Protein AF-X1SYH3-F1 (afdb_monomer_lite)

pLDDT: mean 90.86, std 9.85, range [36.12, 97.12]

Radius of gyration: 21.63 Å; chains: 1; bounding box: 60×25×63 Å

Structure (mmCIF, N/CA/C/O backbone):
data_AF-X1SYH3-F1
#
_entry.id   AF-X1SYH3-F1
#
loop_
_atom_site.group_PDB
_atom_site.id
_atom_site.type_symbol
_atom_site.label_atom_id
_atom_site.label_alt_id
_atom_site.label_comp_id
_atom_site.label_asym_id
_atom_site.label_entity_id
_atom_site.label_seq_id
_atom_site.pdbx_PDB_ins_code
_atom_site.Cartn_x
_atom_site.Cartn_y
_atom_site.Cartn_z
_atom_site.occupancy
_atom_site.B_iso_or_equiv
_atom_site.auth_seq_id
_atom_site.auth_comp_id
_atom_site.auth_asym_id
_atom_site.auth_atom_id
_atom_site.pdbx_PDB_model_num
ATOM 1 N N . GLY A 1 1 ? 12.481 -11.172 -4.504 1.00 58.38 1 GLY A N 1
ATOM 2 C CA . GLY A 1 1 ? 13.157 -11.410 -5.799 1.00 58.38 1 GLY A CA 1
ATOM 3 C C . GLY A 1 1 ? 12.180 -11.169 -6.933 1.00 58.38 1 GLY A C 1
ATOM 4 O O . GLY A 1 1 ? 10.990 -11.105 -6.654 1.00 58.38 1 GLY A O 1
ATOM 5 N N . LEU A 1 2 ? 12.651 -11.028 -8.179 1.00 67.88 2 LEU A N 1
ATOM 6 C CA . LEU A 1 2 ? 11.786 -10.706 -9.332 1.00 67.88 2 LEU A CA 1
ATOM 7 C C . LEU A 1 2 ? 10.584 -11.654 -9.495 1.00 67.88 2 LEU A C 1
ATOM 9 O O . LEU A 1 2 ? 9.520 -11.214 -9.910 1.00 67.88 2 LEU A O 1
ATOM 13 N N . ASN A 1 3 ? 10.708 -12.908 -9.056 1.00 75.50 3 ASN A N 1
ATOM 14 C CA . ASN A 1 3 ? 9.641 -13.916 -9.082 1.00 75.50 3 ASN A CA 1
ATOM 15 C C . ASN A 1 3 ? 8.591 -13.739 -7.966 1.00 75.50 3 ASN A C 1
ATOM 17 O O . ASN A 1 3 ? 8.055 -14.717 -7.451 1.00 75.50 3 ASN A O 1
ATOM 21 N N . SER A 1 4 ? 8.322 -12.505 -7.537 1.00 86.06 4 SER A N 1
ATOM 22 C CA . SER A 1 4 ? 7.254 -12.238 -6.572 1.00 86.06 4 SER A CA 1
ATOM 23 C C . SER A 1 4 ? 5.904 -12.614 -7.198 1.00 86.06 4 SER A C 1
ATOM 25 O O . SER A 1 4 ? 5.572 -12.056 -8.249 1.00 86.06 4 SER A O 1
ATOM 27 N N . PRO A 1 5 ? 5.093 -13.489 -6.569 1.00 87.69 5 PRO A N 1
ATOM 28 C CA . PRO A 1 5 ? 3.793 -13.887 -7.114 1.00 87.69 5 PRO A CA 1
ATOM 29 C C . PRO A 1 5 ? 2.885 -12.692 -7.421 1.00 87.69 5 PRO A C 1
ATOM 31 O O . PRO A 1 5 ? 2.216 -12.669 -8.448 1.00 87.69 5 PRO A O 1
ATOM 34 N N . PHE A 1 6 ? 2.923 -11.655 -6.579 1.00 87.94 6 PHE A N 1
ATOM 35 C CA . PHE A 1 6 ? 2.139 -10.434 -6.775 1.00 87.94 6 PHE A CA 1
ATOM 36 C C . PHE A 1 6 ? 2.619 -9.602 -7.967 1.00 87.94 6 PHE A C 1
ATOM 38 O O . PHE A 1 6 ? 1.800 -9.053 -8.694 1.00 87.94 6 PHE A O 1
ATOM 45 N N . ALA A 1 7 ? 3.933 -9.538 -8.205 1.00 90.12 7 ALA A N 1
ATOM 46 C CA . ALA A 1 7 ? 4.467 -8.841 -9.373 1.00 90.12 7 ALA A CA 1
ATOM 47 C C . ALA A 1 7 ? 4.044 -9.554 -10.664 1.00 90.12 7 ALA A C 1
ATOM 49 O O . ALA A 1 7 ? 3.535 -8.917 -11.586 1.00 90.12 7 ALA A O 1
ATOM 50 N N . LEU A 1 8 ? 4.179 -10.884 -10.696 1.00 92.69 8 LEU A N 1
ATOM 51 C CA . LEU A 1 8 ? 3.767 -11.703 -11.836 1.00 92.69 8 LEU A CA 1
ATOM 52 C C . LEU A 1 8 ? 2.258 -11.629 -12.080 1.00 92.69 8 LEU A C 1
ATOM 54 O O . LEU A 1 8 ? 1.830 -11.529 -13.229 1.00 92.69 8 LEU A O 1
ATOM 58 N N . MET A 1 9 ? 1.447 -11.641 -11.021 1.00 92.69 9 MET A N 1
ATOM 59 C CA . MET A 1 9 ? 0.001 -11.451 -11.124 1.00 92.69 9 MET A CA 1
ATOM 60 C C . MET A 1 9 ? -0.326 -10.111 -11.790 1.00 92.69 9 MET A C 1
ATOM 62 O O . MET A 1 9 ? -1.047 -10.089 -12.787 1.00 92.69 9 MET A O 1
ATOM 66 N N . SER A 1 10 ? 0.247 -9.007 -11.307 1.00 92.12 10 SER A N 1
ATOM 67 C CA . SER A 1 10 ? 0.006 -7.684 -11.889 1.00 92.12 10 SER A CA 1
ATOM 68 C C . SER A 1 10 ? 0.473 -7.579 -13.334 1.00 92.12 10 SER A C 1
ATOM 70 O O . SER A 1 10 ? -0.253 -7.046 -14.170 1.00 92.12 10 SER A O 1
ATOM 72 N N . TYR A 1 11 ? 1.632 -8.147 -13.666 1.00 93.06 11 TYR A N 1
ATOM 73 C CA . TYR A 1 11 ? 2.096 -8.206 -15.049 1.00 93.06 11 TYR A CA 1
ATOM 74 C C . TYR A 1 11 ? 1.091 -8.937 -15.954 1.00 93.06 11 TYR A C 1
ATOM 76 O O . TYR A 1 11 ? 0.696 -8.404 -16.988 1.00 93.06 11 TYR A O 1
ATOM 84 N N . ASN A 1 12 ? 0.607 -10.115 -15.545 1.00 94.12 12 ASN A N 1
ATOM 85 C CA . ASN A 1 12 ? -0.366 -10.891 -16.324 1.00 94.12 12 ASN A CA 1
ATOM 86 C C . ASN A 1 12 ? -1.730 -10.197 -16.463 1.00 94.12 12 ASN A C 1
ATOM 88 O O . ASN A 1 12 ? -2.437 -10.415 -17.447 1.00 94.12 12 ASN A O 1
ATOM 92 N N . ILE A 1 13 ? -2.122 -9.368 -15.495 1.00 94.88 13 ILE A N 1
ATOM 93 C CA . ILE A 1 13 ? -3.379 -8.614 -15.558 1.00 94.88 13 ILE A CA 1
ATOM 94 C C . ILE A 1 13 ? -3.247 -7.415 -16.500 1.00 94.88 13 ILE A C 1
ATOM 96 O O . ILE A 1 13 ? -4.091 -7.248 -17.381 1.00 94.88 13 ILE A O 1
ATOM 100 N N . PHE A 1 14 ? -2.199 -6.605 -16.325 1.00 94.31 14 PHE A N 1
ATOM 101 C CA . PHE A 1 14 ? -2.070 -5.280 -16.941 1.00 94.31 14 PHE A CA 1
ATOM 102 C C . PHE A 1 14 ? -1.218 -5.247 -18.218 1.00 94.31 14 PHE A C 1
ATOM 104 O O . PHE A 1 14 ? -1.079 -4.189 -18.828 1.00 94.31 14 PHE A O 1
ATOM 111 N N . THR A 1 15 ? -0.617 -6.361 -18.639 1.00 93.62 15 THR A N 1
ATOM 112 C CA . THR A 1 15 ? 0.103 -6.412 -19.922 1.00 93.62 15 THR A CA 1
ATOM 113 C C . THR A 1 15 ? -0.854 -6.246 -21.114 1.00 93.62 15 THR A C 1
ATOM 115 O O . THR A 1 15 ? -2.067 -6.451 -20.998 1.00 93.62 15 THR A O 1
ATOM 118 N N . SER A 1 16 ? -0.329 -5.886 -22.289 1.00 89.12 16 SER A N 1
ATOM 119 C CA . SER A 1 16 ? -1.118 -5.685 -23.518 1.00 89.12 16 SER A CA 1
ATOM 120 C C . SER A 1 16 ? -1.933 -6.928 -23.902 1.00 89.12 16 SER A C 1
ATOM 122 O O . SER A 1 16 ? -3.081 -6.818 -24.318 1.00 89.12 16 SER A O 1
ATOM 124 N N . HIS A 1 17 ? -1.385 -8.123 -23.674 1.00 90.25 17 HIS A N 1
ATOM 125 C CA . HIS A 1 17 ? -2.068 -9.408 -23.888 1.00 90.25 17 HIS A CA 1
ATOM 126 C C . HIS A 1 17 ? -2.681 -9.999 -22.605 1.00 90.25 17 HIS A C 1
ATOM 128 O O . HIS A 1 17 ? -3.016 -11.190 -22.556 1.00 90.25 17 HIS A O 1
ATOM 134 N N . GLY A 1 18 ? -2.792 -9.180 -21.560 1.00 92.88 18 GLY A N 1
ATOM 135 C CA . GLY A 1 18 ? -3.211 -9.577 -20.225 1.00 92.88 18 GLY A CA 1
ATOM 136 C C . GLY A 1 18 ? -4.714 -9.774 -20.084 1.00 92.88 18 GLY A C 1
ATOM 137 O O . GLY A 1 18 ? -5.498 -9.481 -20.992 1.00 92.88 18 GLY A O 1
ATOM 138 N N . PHE A 1 19 ? -5.120 -10.270 -18.916 1.00 94.19 19 PHE A N 1
ATOM 139 C CA . PHE A 1 19 ? -6.525 -10.556 -18.620 1.00 94.19 19 PHE A CA 1
ATOM 140 C C . PHE A 1 19 ? -7.423 -9.320 -18.741 1.00 94.19 19 PHE A C 1
ATOM 142 O O . PHE A 1 19 ? -8.515 -9.434 -19.294 1.00 94.19 19 PHE A O 1
ATOM 149 N N . LEU A 1 20 ? -6.968 -8.145 -18.285 1.00 94.06 20 LEU A N 1
ATOM 150 C CA . LEU A 1 20 ? -7.788 -6.931 -18.301 1.00 94.06 20 LEU A CA 1
ATOM 151 C C . LEU A 1 20 ? -8.099 -6.477 -19.731 1.00 94.06 20 LEU A C 1
ATOM 153 O O . LEU A 1 20 ? -9.257 -6.244 -20.064 1.00 94.06 20 LEU A O 1
ATOM 157 N N . ASN A 1 21 ? -7.081 -6.417 -20.593 1.00 95.31 21 ASN A N 1
ATOM 158 C CA . ASN A 1 21 ? -7.269 -6.060 -21.998 1.00 95.31 21 ASN A CA 1
ATOM 159 C C . ASN A 1 21 ? -8.171 -7.072 -22.717 1.00 95.31 21 ASN A C 1
ATOM 161 O O . ASN A 1 21 ? -9.121 -6.669 -23.381 1.00 95.31 21 ASN A O 1
ATOM 165 N N . LYS A 1 22 ? -7.950 -8.380 -22.521 1.00 94.56 22 LYS A N 1
ATOM 166 C CA . LYS A 1 22 ? -8.806 -9.429 -23.105 1.00 94.56 22 LYS A CA 1
ATOM 167 C C . LYS A 1 22 ? -10.264 -9.306 -22.665 1.00 94.56 22 LYS A C 1
ATOM 169 O O . LYS A 1 22 ? -11.159 -9.430 -23.496 1.00 94.56 22 LYS A O 1
ATOM 174 N N . PHE A 1 23 ? -10.501 -9.041 -21.382 1.00 96.00 23 PHE A N 1
ATOM 175 C CA . PHE A 1 23 ? -11.843 -8.857 -20.839 1.00 96.00 23 PHE A CA 1
ATOM 176 C C . PHE A 1 23 ? -12.533 -7.628 -21.450 1.00 96.00 23 PHE A C 1
ATOM 178 O O . PHE A 1 23 ? -13.636 -7.748 -21.979 1.00 96.00 23 PHE A O 1
ATOM 185 N N . LEU A 1 24 ? -11.862 -6.473 -21.475 1.00 95.19 24 LEU A N 1
ATOM 186 C CA . LEU A 1 24 ? -12.407 -5.242 -22.061 1.00 95.19 24 LEU A CA 1
ATOM 187 C C . LEU A 1 24 ? -12.684 -5.378 -23.567 1.00 95.19 24 LEU A C 1
ATOM 189 O O . LEU A 1 24 ? -13.713 -4.898 -24.043 1.00 95.19 24 LEU A O 1
ATOM 193 N N . MET A 1 25 ? -11.808 -6.071 -24.300 1.00 94.81 25 MET A N 1
ATOM 194 C CA . MET A 1 25 ? -12.007 -6.369 -25.722 1.00 94.81 25 MET A CA 1
ATOM 195 C C . MET A 1 25 ? -13.177 -7.335 -25.944 1.00 94.81 25 MET A C 1
ATOM 197 O O . MET A 1 25 ? -13.979 -7.115 -26.844 1.00 94.81 25 MET A O 1
ATOM 201 N N . SER A 1 26 ? -13.333 -8.369 -25.106 1.00 94.44 26 SER A N 1
ATOM 202 C CA . SER A 1 26 ? -14.465 -9.307 -25.215 1.00 94.44 26 SER A CA 1
ATOM 203 C C . SER A 1 26 ? -15.828 -8.654 -24.976 1.00 94.44 26 SER A C 1
ATOM 205 O O . SER A 1 26 ? -16.827 -9.106 -25.526 1.00 94.44 26 SER A O 1
ATOM 207 N N . LEU A 1 27 ? -15.865 -7.574 -24.190 1.00 95.50 27 LEU A N 1
ATOM 208 C CA . LEU A 1 27 ? -17.065 -6.773 -23.955 1.00 95.50 27 LEU A CA 1
ATOM 209 C C . LEU A 1 27 ? -17.311 -5.721 -25.049 1.00 95.50 27 LEU A C 1
ATOM 211 O O . LEU A 1 27 ? -18.320 -5.026 -24.995 1.00 95.50 27 LEU A O 1
ATOM 215 N N . GLY A 1 28 ? -16.395 -5.566 -26.011 1.00 94.38 28 GLY A N 1
ATOM 216 C CA . GLY A 1 28 ? -16.471 -4.529 -27.042 1.00 94.38 28 GLY A CA 1
ATOM 217 C C . GLY A 1 28 ? -16.246 -3.105 -26.517 1.00 94.38 28 GLY A C 1
ATOM 218 O O . GLY A 1 28 ? -16.592 -2.150 -27.203 1.00 94.38 28 GLY A O 1
ATOM 219 N N . ILE A 1 29 ? -15.684 -2.942 -25.311 1.00 96.00 29 ILE A N 1
ATOM 220 C CA . ILE A 1 29 ? -15.416 -1.619 -24.709 1.00 96.00 29 ILE A CA 1
ATOM 221 C C . ILE A 1 29 ? -14.204 -0.955 -25.378 1.00 96.00 29 ILE A C 1
ATOM 223 O O . ILE A 1 29 ? -14.146 0.269 -25.486 1.00 96.00 29 ILE A O 1
ATOM 227 N N . ILE A 1 30 ? -13.225 -1.757 -25.808 1.00 94.12 30 ILE A N 1
ATOM 228 C CA . ILE A 1 30 ? -12.011 -1.292 -26.484 1.00 94.12 30 ILE A CA 1
ATOM 229 C C . ILE A 1 30 ? -11.731 -2.146 -27.721 1.00 94.12 30 ILE A C 1
ATOM 231 O O . ILE A 1 30 ? -11.877 -3.367 -27.686 1.00 94.12 30 ILE A O 1
ATOM 235 N N . GLU A 1 31 ? -11.273 -1.507 -28.795 1.00 91.50 31 GLU A N 1
ATOM 236 C CA . GLU A 1 31 ? -10.866 -2.187 -30.035 1.00 91.50 31 GLU A CA 1
ATOM 237 C C . GLU A 1 31 ? -9.373 -2.543 -30.037 1.00 91.50 31 GLU A C 1
ATOM 239 O O . GLU A 1 31 ? -8.959 -3.538 -30.629 1.00 91.50 31 GLU A O 1
ATOM 244 N N . THR A 1 32 ? -8.553 -1.752 -29.337 1.00 92.75 32 THR A N 1
ATOM 245 C CA . THR A 1 32 ? -7.098 -1.933 -29.245 1.00 92.75 32 THR A CA 1
ATOM 246 C C . THR A 1 32 ? -6.638 -2.077 -27.793 1.00 92.75 32 THR A C 1
ATOM 248 O O . THR A 1 32 ? -7.167 -1.369 -26.931 1.00 92.75 32 THR A O 1
ATOM 251 N N . PRO A 1 33 ? -5.617 -2.909 -27.503 1.00 92.38 33 PRO A N 1
ATOM 252 C CA . PRO A 1 33 ? -5.079 -3.055 -26.153 1.00 92.38 33 PRO A CA 1
ATOM 253 C C . PRO A 1 33 ? -4.565 -1.743 -25.552 1.00 92.38 33 PRO A C 1
ATOM 255 O O . PRO A 1 33 ? -3.851 -0.975 -26.201 1.00 92.38 33 PRO A O 1
ATOM 258 N N . ILE A 1 34 ? -4.861 -1.527 -24.272 1.00 92.88 34 ILE A N 1
ATOM 259 C CA . ILE A 1 34 ? -4.319 -0.417 -23.492 1.00 92.88 34 ILE A CA 1
ATOM 260 C C . ILE A 1 34 ? -2.944 -0.813 -22.953 1.00 92.88 34 ILE A C 1
ATOM 262 O O . ILE A 1 34 ? -2.778 -1.836 -22.285 1.00 92.88 34 ILE A O 1
ATOM 266 N N . TYR A 1 35 ? -1.957 0.046 -23.195 1.00 93.00 35 TYR A N 1
ATOM 267 C CA . TYR A 1 35 ? -0.628 -0.061 -22.601 1.00 93.00 35 TYR A CA 1
ATOM 268 C C . TYR A 1 35 ? -0.615 0.648 -21.244 1.00 93.00 35 TYR A C 1
ATOM 270 O O . TYR A 1 35 ? -0.603 1.884 -21.165 1.00 93.00 35 TYR A O 1
ATOM 278 N N . PHE A 1 36 ? -0.662 -0.150 -20.176 1.00 91.94 36 PHE A N 1
ATOM 279 C CA . PHE A 1 36 ? -0.678 0.325 -18.791 1.00 91.94 36 PHE A CA 1
ATOM 280 C C . PHE A 1 36 ? 0.724 0.589 -18.221 1.00 91.94 36 PHE A C 1
ATOM 282 O O . PHE A 1 36 ? 0.865 1.336 -17.259 1.00 91.94 36 PHE A O 1
ATOM 289 N N . PHE A 1 37 ? 1.761 -0.002 -18.809 1.00 90.88 37 PHE A N 1
ATOM 290 C CA . PHE A 1 37 ? 3.162 0.190 -18.440 1.00 90.88 37 PHE A CA 1
ATOM 291 C C . PHE A 1 37 ? 4.061 -0.046 -19.665 1.00 90.88 37 PHE A C 1
ATOM 293 O O . PHE A 1 37 ? 3.594 -0.559 -20.684 1.00 90.88 37 PHE A O 1
ATOM 300 N N . GLY A 1 38 ? 5.328 0.359 -19.581 1.00 84.56 38 GLY A N 1
ATOM 301 C CA . GLY A 1 38 ? 6.294 0.310 -20.683 1.00 84.56 38 GLY A CA 1
ATOM 302 C C . GLY A 1 38 ? 7.175 1.559 -20.735 1.00 84.56 38 GLY A C 1
ATOM 303 O O . GLY A 1 38 ? 6.947 2.507 -19.980 1.00 84.56 38 GLY A O 1
ATOM 304 N N . LEU A 1 39 ? 8.162 1.554 -21.637 1.00 79.62 39 LEU A N 1
ATOM 305 C CA . LEU A 1 39 ? 9.107 2.662 -21.798 1.00 79.62 39 LEU A CA 1
ATOM 306 C C . LEU A 1 39 ? 8.372 3.976 -22.082 1.00 79.62 39 LEU A C 1
ATOM 308 O O . LEU A 1 39 ? 7.567 4.059 -23.013 1.00 79.62 39 LEU A O 1
ATOM 312 N N . GLY A 1 40 ? 8.634 4.996 -21.264 1.00 83.50 40 GLY A N 1
ATOM 313 C CA . GLY A 1 40 ? 8.007 6.318 -21.396 1.00 83.50 40 GLY A CA 1
ATOM 314 C C . GLY A 1 40 ? 6.568 6.414 -20.867 1.00 83.50 40 GLY A C 1
ATOM 315 O O . GLY A 1 40 ? 5.943 7.468 -20.983 1.00 83.50 40 GLY A O 1
ATOM 316 N N . LEU A 1 41 ? 6.036 5.354 -20.244 1.00 89.56 41 LEU A N 1
ATOM 317 C CA . LEU A 1 41 ? 4.703 5.329 -19.623 1.00 89.56 41 LEU A CA 1
ATOM 318 C C . LEU A 1 41 ? 4.764 5.374 -18.086 1.00 89.56 41 LEU A C 1
ATOM 320 O O . LEU A 1 41 ? 3.877 4.838 -17.416 1.00 89.56 41 LEU A O 1
ATOM 324 N N . SER A 1 42 ? 5.772 6.040 -17.508 1.00 89.00 42 SER A N 1
ATOM 325 C CA . SER A 1 42 ? 6.037 6.054 -16.058 1.00 89.00 42 SER A CA 1
ATOM 326 C C . SER A 1 42 ? 4.825 6.463 -15.215 1.00 89.00 42 SER A C 1
ATOM 328 O O . SER A 1 42 ? 4.588 5.885 -14.160 1.00 89.00 42 SER A O 1
ATOM 330 N N . SER A 1 43 ? 4.002 7.406 -15.691 1.00 91.50 43 SER A N 1
ATOM 331 C CA . SER A 1 43 ? 2.783 7.820 -14.979 1.00 91.50 43 SER A CA 1
ATOM 332 C C . SER A 1 43 ? 1.742 6.696 -14.884 1.00 91.50 43 SER A C 1
ATOM 334 O O . SER A 1 43 ? 1.157 6.482 -13.823 1.00 91.50 43 SER A O 1
ATOM 336 N N . ARG A 1 44 ? 1.533 5.929 -15.963 1.00 92.88 44 ARG A N 1
ATOM 337 C CA . ARG A 1 44 ? 0.592 4.798 -15.949 1.00 92.88 44 ARG A CA 1
ATOM 338 C C . ARG A 1 44 ? 1.152 3.637 -15.132 1.00 92.88 44 ARG A C 1
ATOM 340 O O . ARG A 1 44 ? 0.441 3.091 -14.292 1.00 92.88 44 ARG A O 1
ATOM 347 N N . ALA A 1 45 ? 2.441 3.339 -15.308 1.00 93.62 45 ALA A N 1
ATOM 348 C CA . ALA A 1 45 ? 3.129 2.304 -14.547 1.00 93.62 45 ALA A CA 1
ATOM 349 C C . ALA A 1 45 ? 3.073 2.585 -13.036 1.00 93.62 45 ALA A C 1
ATOM 351 O O . ALA A 1 45 ? 2.789 1.673 -12.261 1.00 93.62 45 ALA A O 1
ATOM 352 N N . PHE A 1 46 ? 3.244 3.845 -12.619 1.00 93.81 46 PHE A N 1
ATOM 353 C CA . PHE A 1 46 ? 3.101 4.265 -11.224 1.00 93.81 46 PHE A CA 1
ATOM 354 C C . PHE A 1 46 ? 1.734 3.883 -10.645 1.00 93.81 46 PHE A C 1
ATOM 356 O O . PHE A 1 46 ? 1.671 3.263 -9.585 1.00 93.81 46 PHE A O 1
ATOM 363 N N . TRP A 1 47 ? 0.637 4.170 -11.350 1.00 94.19 47 TRP A N 1
ATOM 364 C CA . TRP A 1 47 ? -0.701 3.805 -10.875 1.00 94.19 47 TRP A CA 1
ATOM 365 C C . TRP A 1 47 ? -0.915 2.293 -10.799 1.00 94.19 47 TRP A C 1
ATOM 367 O O . TRP A 1 47 ? -1.500 1.815 -9.828 1.00 94.19 47 TRP A O 1
ATOM 377 N N . VAL A 1 48 ? -0.395 1.523 -11.758 1.00 94.62 48 VAL A N 1
ATOM 378 C CA . VAL A 1 48 ? -0.451 0.051 -11.699 1.00 94.62 48 VAL A CA 1
ATOM 379 C C . VAL A 1 48 ? 0.321 -0.482 -10.489 1.00 94.62 48 VAL A C 1
ATOM 381 O O . VAL A 1 48 ? -0.162 -1.378 -9.790 1.00 94.62 48 VAL A O 1
ATOM 384 N N . ILE A 1 49 ? 1.497 0.081 -10.205 1.00 94.62 49 ILE A N 1
ATOM 385 C CA . ILE A 1 49 ? 2.308 -0.263 -9.030 1.00 94.62 49 ILE A CA 1
ATOM 386 C C . ILE A 1 49 ? 1.536 0.053 -7.743 1.00 94.62 49 ILE A C 1
ATOM 388 O O . ILE A 1 49 ? 1.443 -0.807 -6.866 1.00 94.62 49 ILE A O 1
ATOM 392 N N . VAL A 1 50 ? 0.939 1.245 -7.640 1.00 94.12 50 VAL A N 1
ATOM 393 C CA . VAL A 1 50 ? 0.141 1.657 -6.473 1.00 94.12 50 VAL A CA 1
ATOM 394 C C . VAL A 1 50 ? -1.046 0.718 -6.262 1.00 94.12 50 VAL A C 1
ATOM 396 O O . VAL A 1 50 ? -1.232 0.221 -5.154 1.00 94.12 50 VAL A O 1
ATOM 399 N N . LEU A 1 51 ? -1.815 0.411 -7.310 1.00 94.50 51 LEU A N 1
ATOM 400 C CA . LEU A 1 51 ? -2.951 -0.513 -7.224 1.00 94.50 51 LEU A CA 1
ATOM 401 C C . LEU A 1 51 ? -2.519 -1.918 -6.791 1.00 94.50 51 LEU A C 1
ATOM 403 O O . LEU A 1 51 ? -3.165 -2.533 -5.942 1.00 94.50 51 LEU A O 1
ATOM 407 N N . THR A 1 52 ? -1.400 -2.401 -7.331 1.00 94.19 52 THR A N 1
ATOM 408 C CA . THR A 1 52 ? -0.817 -3.692 -6.947 1.00 94.19 52 THR A CA 1
ATOM 409 C C . THR A 1 52 ? -0.457 -3.719 -5.466 1.00 94.19 52 THR A C 1
ATOM 411 O O . THR A 1 52 ? -0.766 -4.681 -4.762 1.00 94.19 52 THR A O 1
ATOM 414 N N . GLU A 1 53 ? 0.183 -2.661 -4.971 1.00 92.88 53 GLU A N 1
ATOM 415 C CA . GLU A 1 53 ? 0.570 -2.575 -3.566 1.00 92.88 53 GLU A CA 1
ATOM 416 C C . GLU A 1 53 ? -0.612 -2.418 -2.626 1.00 92.88 53 GLU A C 1
ATOM 418 O O . GLU A 1 53 ? -0.590 -3.006 -1.544 1.00 92.88 53 GLU A O 1
ATOM 423 N N . LEU A 1 54 ? -1.636 -1.663 -3.025 1.00 94.00 54 LEU A N 1
ATOM 424 C CA . LEU A 1 54 ? -2.876 -1.556 -2.266 1.00 94.00 54 LEU A CA 1
ATOM 425 C C . LEU A 1 54 ? -3.512 -2.937 -2.124 1.00 94.00 54 LEU A C 1
ATOM 427 O O . LEU A 1 54 ? -3.724 -3.379 -1.000 1.00 94.00 54 LEU A O 1
ATOM 431 N N . TRP A 1 55 ? -3.685 -3.666 -3.231 1.00 93.06 55 TRP A N 1
ATOM 432 C CA . TRP A 1 55 ? -4.236 -5.022 -3.206 1.00 93.06 55 TRP A CA 1
ATOM 433 C C . TRP A 1 55 ? -3.413 -5.979 -2.334 1.00 93.06 55 TRP A C 1
ATOM 435 O O . TRP A 1 55 ? -3.966 -6.748 -1.551 1.00 93.06 55 TRP A O 1
ATOM 445 N N . ARG A 1 56 ? -2.080 -5.909 -2.414 1.00 91.06 56 ARG A N 1
ATOM 446 C CA . ARG A 1 56 ? -1.180 -6.724 -1.583 1.00 91.06 56 ARG A CA 1
ATOM 447 C C . ARG A 1 56 ? -1.278 -6.371 -0.095 1.00 91.06 56 ARG A C 1
ATOM 449 O O . ARG A 1 56 ? -1.136 -7.247 0.756 1.00 91.06 56 ARG A O 1
ATOM 456 N N . ALA A 1 57 ? -1.472 -5.095 0.227 1.00 92.81 57 ALA A N 1
ATOM 457 C CA . ALA A 1 57 ? -1.587 -4.599 1.595 1.00 92.81 57 ALA A CA 1
ATOM 458 C C . ALA A 1 57 ? -2.907 -4.998 2.256 1.00 92.81 57 ALA A C 1
ATOM 460 O O . ALA A 1 57 ? -2.930 -5.266 3.460 1.00 92.81 57 ALA A O 1
ATOM 461 N N . THR A 1 58 ? -3.983 -5.011 1.467 1.00 94.00 58 THR A N 1
ATOM 462 C CA . THR A 1 58 ? -5.362 -5.154 1.927 1.00 94.00 58 THR A CA 1
ATOM 463 C C . THR A 1 58 ? -5.543 -6.329 2.897 1.00 94.00 58 THR A C 1
ATOM 465 O O . THR A 1 58 ? -5.937 -6.065 4.033 1.00 94.00 58 THR A O 1
ATOM 468 N N . PRO A 1 59 ? -5.186 -7.589 2.572 1.00 94.19 59 PRO A N 1
ATOM 469 C CA . PRO A 1 59 ? -5.484 -8.723 3.448 1.00 94.19 59 PRO A CA 1
ATOM 470 C C . PRO A 1 59 ? -4.857 -8.603 4.841 1.00 94.19 59 PRO A C 1
ATOM 472 O O . PRO A 1 59 ? -5.517 -8.877 5.838 1.00 94.19 59 PRO A O 1
ATOM 475 N N . LEU A 1 60 ? -3.605 -8.143 4.924 1.00 93.31 60 LEU A N 1
ATOM 476 C CA . LEU A 1 60 ? -2.904 -7.981 6.200 1.00 93.31 60 LEU A CA 1
ATOM 477 C C . LEU A 1 60 ? -3.583 -6.926 7.081 1.00 93.31 60 LEU A C 1
ATOM 479 O O . LEU A 1 60 ? -3.822 -7.169 8.261 1.00 93.31 60 LEU A O 1
ATOM 483 N N . VAL A 1 61 ? -3.900 -5.763 6.505 1.00 95.06 61 VAL A N 1
ATOM 484 C CA . VAL A 1 61 ? -4.560 -4.673 7.238 1.00 95.06 61 VAL A CA 1
ATOM 485 C C . VAL A 1 61 ? -5.946 -5.117 7.703 1.00 95.06 61 VAL A C 1
ATOM 487 O O . VAL A 1 61 ? -6.297 -4.896 8.858 1.00 95.06 61 VAL A O 1
ATOM 490 N N . PHE A 1 62 ? -6.701 -5.808 6.845 1.00 95.44 62 PHE A N 1
ATOM 491 C CA . PHE A 1 62 ? -8.006 -6.363 7.201 1.00 95.44 62 PHE A CA 1
ATOM 492 C C . PHE A 1 62 ? -7.921 -7.340 8.376 1.00 95.44 62 PHE A C 1
ATOM 494 O O . PHE A 1 62 ? -8.723 -7.229 9.297 1.00 95.44 62 PHE A O 1
ATOM 501 N N . VAL A 1 63 ? -6.944 -8.253 8.392 1.00 95.94 63 VAL A N 1
ATOM 502 C CA . VAL A 1 63 ? -6.760 -9.201 9.505 1.00 95.94 63 VAL A CA 1
ATOM 503 C C . VAL A 1 63 ? -6.445 -8.473 10.814 1.00 95.94 63 VAL A C 1
ATOM 505 O O . VAL A 1 63 ? -7.044 -8.787 11.841 1.00 95.94 63 VAL A O 1
ATOM 508 N N . ILE A 1 64 ? -5.555 -7.475 10.783 1.00 94.00 64 ILE A N 1
ATOM 509 C CA . ILE A 1 64 ? -5.194 -6.692 11.976 1.00 94.00 64 ILE A CA 1
ATOM 510 C C . ILE A 1 64 ? -6.411 -5.933 12.522 1.00 94.00 64 ILE A C 1
ATOM 512 O O . ILE A 1 64 ? -6.677 -5.964 13.724 1.00 94.00 64 ILE A O 1
ATOM 516 N N . LEU A 1 65 ?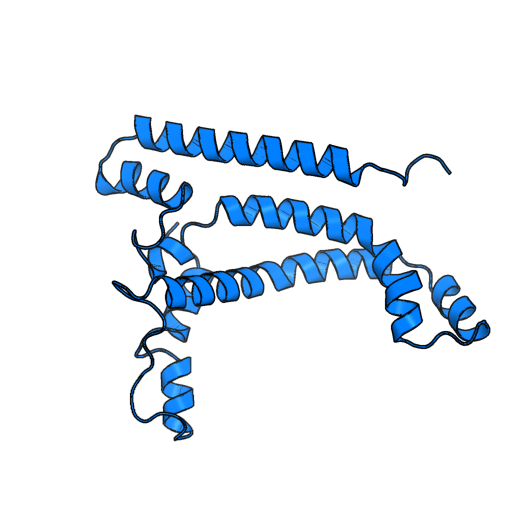 -7.166 -5.269 11.645 1.00 94.44 65 LEU A N 1
ATOM 517 C CA . LEU A 1 65 ? -8.353 -4.515 12.044 1.00 94.44 65 LEU A CA 1
ATOM 518 C C . LEU A 1 65 ? -9.482 -5.426 12.520 1.00 94.44 65 LEU A C 1
ATOM 520 O O . LEU A 1 65 ? -10.155 -5.089 13.487 1.00 94.44 65 LEU A O 1
ATOM 524 N N . LEU A 1 66 ? -9.672 -6.586 11.890 1.00 95.94 66 LEU A N 1
ATOM 525 C CA . LEU A 1 66 ? -10.685 -7.553 12.304 1.00 95.94 66 LEU A CA 1
ATOM 526 C C . LEU A 1 66 ? -10.378 -8.121 13.694 1.00 95.94 66 LEU A C 1
ATOM 528 O O . LEU A 1 66 ? -11.283 -8.207 14.520 1.00 95.94 66 LEU A O 1
ATOM 532 N N . ALA A 1 67 ? -9.116 -8.463 13.968 1.00 95.06 67 ALA A N 1
ATOM 533 C CA . ALA A 1 67 ? -8.694 -8.923 15.289 1.00 95.06 67 ALA A CA 1
ATOM 534 C C . ALA A 1 67 ? -8.943 -7.852 16.365 1.00 95.06 67 ALA A C 1
ATOM 536 O O . ALA A 1 67 ? -9.472 -8.159 17.427 1.00 95.06 67 ALA A O 1
ATOM 537 N N . SER A 1 68 ? -8.633 -6.589 16.058 1.00 94.00 68 SER A N 1
ATOM 538 C CA . SER A 1 68 ? -8.908 -5.446 16.938 1.00 94.00 68 SER A CA 1
ATOM 539 C C . SER A 1 68 ? -10.407 -5.235 17.175 1.00 94.00 68 SER A C 1
ATOM 541 O O . SER A 1 68 ? -10.850 -5.067 18.308 1.00 94.00 68 SER A O 1
ATOM 543 N N . LEU A 1 69 ? -11.211 -5.317 16.112 1.00 94.69 69 LEU A N 1
ATOM 544 C CA . LEU A 1 69 ? -12.660 -5.146 16.171 1.00 94.69 69 LEU A CA 1
ATOM 545 C C . LEU A 1 69 ? -13.333 -6.196 17.064 1.00 94.69 69 LEU A C 1
ATOM 547 O O . LEU A 1 69 ? -14.269 -5.868 17.786 1.00 94.69 69 LEU A O 1
ATOM 551 N N . GLN A 1 70 ? -12.842 -7.439 17.049 1.00 94.44 70 GLN A N 1
ATOM 552 C CA . GLN A 1 70 ? -13.355 -8.520 17.902 1.00 94.44 70 GLN A CA 1
ATOM 553 C C . GLN A 1 70 ? -13.116 -8.283 19.401 1.00 94.44 70 GLN A C 1
ATOM 555 O O . GLN A 1 70 ? -13.799 -8.893 20.220 1.00 94.44 70 GLN A O 1
ATOM 560 N N . MET A 1 71 ? -12.175 -7.409 19.770 1.00 92.81 71 MET A N 1
ATOM 561 C CA . MET A 1 71 ? -11.888 -7.072 21.168 1.00 92.81 71 MET A CA 1
ATOM 562 C C . MET A 1 71 ? -12.819 -5.985 21.727 1.00 92.81 71 MET A C 1
ATOM 564 O O . MET A 1 71 ? -12.831 -5.761 22.936 1.00 92.81 71 MET A O 1
ATOM 568 N N . ILE A 1 72 ? -13.591 -5.297 20.878 1.00 93.81 72 ILE A N 1
ATOM 569 C CA . ILE A 1 72 ? -14.517 -4.247 21.315 1.00 93.81 72 ILE A CA 1
ATOM 570 C C . ILE A 1 72 ? -15.743 -4.895 21.973 1.00 93.81 72 ILE A C 1
ATOM 572 O O . ILE A 1 72 ? -16.436 -5.694 21.341 1.00 93.81 72 ILE A O 1
ATOM 576 N N . SER A 1 73 ? -16.037 -4.532 23.229 1.00 95.38 73 SER A N 1
ATOM 577 C CA . SER A 1 73 ? -17.238 -5.025 23.922 1.00 95.38 73 SER A CA 1
ATOM 578 C C . SER A 1 73 ? -18.516 -4.612 23.185 1.00 95.38 73 SER A C 1
ATOM 580 O O . SER A 1 73 ? -18.634 -3.484 22.695 1.00 95.38 73 SER A O 1
ATOM 582 N N . LYS A 1 74 ? -19.506 -5.512 23.158 1.00 94.12 74 LYS A N 1
ATOM 583 C CA . LYS A 1 74 ? -20.833 -5.240 22.587 1.00 94.12 74 LYS A CA 1
ATOM 584 C C . LYS A 1 74 ? -21.568 -4.125 23.332 1.00 94.12 74 LYS A C 1
ATOM 586 O O . LYS A 1 74 ? -22.321 -3.393 22.693 1.00 94.12 74 LYS A O 1
ATOM 591 N N . ASP A 1 75 ? -21.263 -3.924 24.615 1.00 95.88 75 ASP A N 1
ATOM 592 C CA . ASP A 1 75 ? -21.888 -2.903 25.466 1.00 95.88 75 ASP A CA 1
ATOM 593 C C . ASP A 1 75 ? -21.762 -1.490 24.873 1.00 95.88 75 ASP A C 1
ATOM 595 O O . ASP A 1 75 ? -22.686 -0.686 24.975 1.00 95.88 75 ASP A O 1
ATOM 599 N N . TYR A 1 76 ? -20.647 -1.183 24.191 1.00 94.62 76 TYR A N 1
ATOM 600 C CA . TYR A 1 76 ? -20.467 0.107 23.514 1.00 94.62 76 TYR A CA 1
ATOM 601 C C . TYR A 1 76 ? -21.502 0.323 22.406 1.00 94.62 76 TYR A C 1
ATOM 603 O O . TYR A 1 76 ? -22.010 1.432 22.235 1.00 94.62 76 TYR A O 1
ATOM 611 N N . PHE A 1 77 ? -21.812 -0.726 21.643 1.00 95.38 77 PHE A N 1
ATOM 612 C CA . PHE A 1 77 ? -22.772 -0.655 20.546 1.00 95.38 77 PHE A CA 1
ATOM 613 C C . PHE A 1 77 ? -24.211 -0.627 21.062 1.00 95.38 77 PHE A C 1
ATOM 615 O O . PHE A 1 77 ? -25.003 0.160 20.549 1.00 95.38 77 PHE A O 1
ATOM 622 N N . GLU A 1 78 ? -24.520 -1.408 22.100 1.00 94.94 78 GLU A N 1
ATOM 623 C CA . GLU A 1 78 ? -25.834 -1.411 22.756 1.00 94.94 78 GLU A CA 1
ATOM 624 C C . GLU A 1 78 ? -26.141 -0.057 23.405 1.00 94.94 78 GLU A C 1
ATOM 626 O O . GLU A 1 78 ? -27.224 0.496 23.208 1.00 94.94 78 GLU A O 1
ATOM 631 N N . ALA A 1 79 ? -25.167 0.544 24.096 1.00 95.62 79 ALA A N 1
ATOM 632 C CA . ALA A 1 79 ? -25.306 1.900 24.615 1.00 95.62 79 ALA A CA 1
ATOM 633 C C . ALA A 1 79 ? -25.561 2.906 23.481 1.00 95.62 79 ALA A C 1
ATOM 635 O O . ALA A 1 79 ? -26.460 3.739 23.577 1.00 95.62 79 ALA A O 1
ATOM 636 N N . ALA A 1 80 ? -24.819 2.809 22.375 1.00 96.00 80 ALA A N 1
ATOM 637 C CA . ALA A 1 80 ? -25.004 3.690 21.224 1.00 96.00 80 ALA A CA 1
ATOM 638 C C . ALA A 1 80 ? -26.394 3.553 20.579 1.00 96.00 80 ALA A C 1
ATOM 640 O O . ALA A 1 80 ? -26.943 4.552 20.116 1.00 96.00 80 ALA A O 1
ATOM 641 N N . ASP A 1 81 ? -26.974 2.348 20.572 1.00 96.19 81 ASP A N 1
ATOM 642 C CA . ASP A 1 81 ? -28.359 2.117 20.143 1.00 96.19 81 ASP A CA 1
ATOM 643 C C . ASP A 1 81 ? -29.367 2.832 21.049 1.00 96.19 81 ASP A C 1
ATOM 645 O O . ASP A 1 81 ? -30.265 3.508 20.546 1.00 96.19 81 ASP A O 1
ATOM 649 N N . VAL A 1 82 ? -29.180 2.771 22.372 1.00 96.69 82 V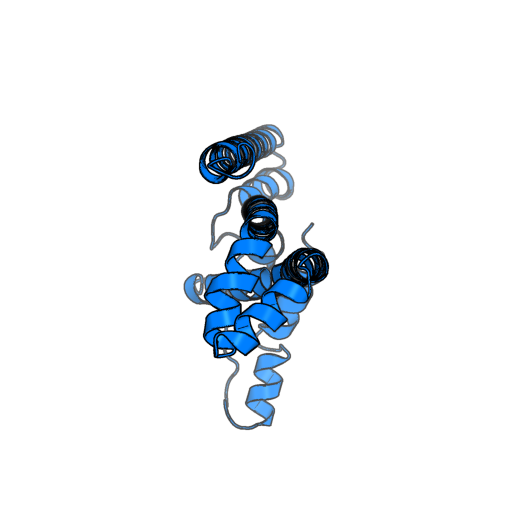AL A N 1
ATOM 650 C CA . VAL A 1 82 ? -30.024 3.503 23.336 1.00 96.69 82 VAL A CA 1
ATOM 651 C C . VAL A 1 82 ? -29.933 5.019 23.126 1.00 96.69 82 VAL A C 1
ATOM 653 O O . VAL A 1 82 ? -30.942 5.716 23.220 1.00 96.69 82 VAL A O 1
ATOM 656 N N . PHE A 1 83 ? -28.751 5.537 22.781 1.00 95.06 83 PHE A N 1
ATOM 657 C CA . PHE A 1 83 ? -28.547 6.954 22.449 1.00 95.06 83 PHE A CA 1
ATOM 658 C C . PHE A 1 83 ? -28.957 7.333 21.013 1.00 95.06 83 PHE A C 1
ATOM 660 O O . PHE A 1 83 ? -28.778 8.485 20.613 1.00 95.06 83 PHE A O 1
ATOM 667 N N . GLY A 1 84 ? -29.509 6.402 20.228 1.00 95.38 84 GLY A N 1
ATOM 668 C CA . GLY A 1 84 ? -30.021 6.671 18.883 1.00 95.38 84 GLY A CA 1
ATOM 669 C C . GLY A 1 84 ? -28.942 6.917 17.822 1.00 95.38 84 GLY A C 1
ATOM 670 O O . GLY A 1 84 ? -29.195 7.618 16.841 1.00 95.38 84 GLY A O 1
ATOM 671 N N . PHE A 1 85 ? -27.733 6.374 17.993 1.00 96.69 85 PHE A N 1
ATOM 672 C CA . PHE A 1 85 ? -26.648 6.548 17.022 1.00 96.69 85 PHE A CA 1
ATOM 673 C C . PHE A 1 85 ? -26.919 5.749 15.736 1.00 96.69 85 PHE A C 1
ATOM 675 O O . PHE A 1 85 ? -27.155 4.541 15.761 1.00 96.69 85 PHE A O 1
ATOM 682 N N . SER A 1 86 ? -26.774 6.404 14.583 1.00 96.31 86 SER A N 1
ATOM 683 C CA . SER A 1 86 ? -26.749 5.762 13.261 1.00 96.31 86 SER A CA 1
ATOM 684 C C . SER A 1 86 ? -25.480 4.922 13.045 1.00 96.31 86 SER A C 1
ATOM 686 O O . SER A 1 86 ? -24.454 5.127 13.698 1.00 96.31 86 SER A O 1
ATOM 688 N N . SER A 1 87 ? -25.494 4.005 12.072 1.00 95.31 87 SER A N 1
ATOM 689 C CA . SER A 1 87 ? -24.342 3.137 11.765 1.00 95.31 87 SER A CA 1
ATOM 690 C C . SER A 1 87 ? -23.059 3.912 11.444 1.00 95.31 87 SER A C 1
ATOM 692 O O . SER A 1 87 ? -21.978 3.519 11.880 1.00 95.31 87 SER A O 1
ATOM 694 N N . TRP A 1 88 ? -23.168 5.043 10.739 1.00 97.12 88 TRP A N 1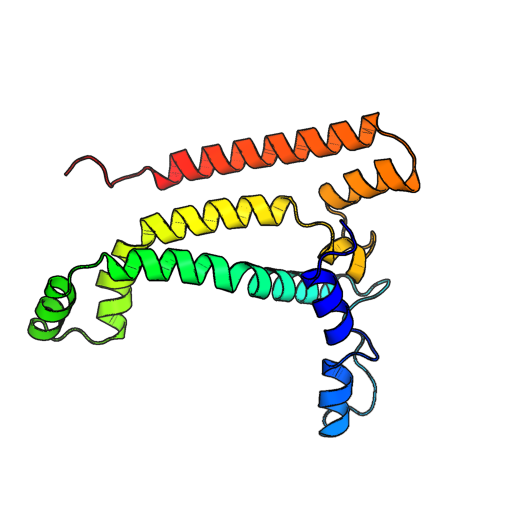
ATOM 695 C CA . TRP A 1 88 ? -22.026 5.917 10.457 1.00 97.12 88 TRP A CA 1
ATOM 696 C C . TRP A 1 88 ? -21.466 6.559 11.727 1.00 97.12 88 TRP A C 1
ATOM 698 O O . TRP A 1 88 ? -20.250 6.616 11.897 1.00 97.12 88 TRP A O 1
ATOM 708 N N . GLN A 1 89 ? -22.331 6.980 12.653 1.00 96.81 89 GLN A N 1
ATOM 709 C CA . GLN A 1 89 ? -21.888 7.502 13.946 1.00 96.81 89 GLN A CA 1
ATOM 710 C C . GLN A 1 89 ? -21.182 6.411 14.758 1.00 96.81 89 GLN A C 1
ATOM 712 O O . GLN A 1 89 ? -20.078 6.641 15.243 1.00 96.81 89 GLN A O 1
ATOM 717 N N . LYS A 1 90 ? -21.732 5.195 14.840 1.00 96.75 90 LYS A N 1
ATOM 718 C CA . LYS A 1 90 ? -21.052 4.080 15.527 1.00 96.75 90 LYS A CA 1
ATOM 719 C C . LYS A 1 90 ? -19.675 3.786 14.922 1.00 96.75 90 LYS A C 1
ATOM 721 O O . LYS A 1 90 ? -18.718 3.558 15.658 1.00 96.75 90 LYS A O 1
ATOM 726 N N . PHE A 1 91 ? -19.541 3.856 13.597 1.00 95.50 91 PHE A N 1
ATOM 727 C CA . PHE A 1 91 ? -18.246 3.681 12.943 1.00 95.50 91 PHE A CA 1
ATOM 728 C C . PHE A 1 91 ? -17.236 4.757 13.367 1.00 95.50 91 PHE A C 1
ATOM 730 O O . PHE A 1 91 ? -16.162 4.419 13.856 1.00 95.50 91 PHE A O 1
ATOM 737 N N . PHE A 1 92 ? -17.572 6.042 13.229 1.00 96.25 92 PHE A N 1
ATOM 738 C CA . PHE A 1 92 ? -16.626 7.132 13.499 1.00 96.25 92 PHE A CA 1
ATOM 739 C C . PHE A 1 92 ? -16.376 7.400 14.989 1.00 96.25 92 PHE A C 1
ATOM 741 O O . PHE A 1 92 ? -15.284 7.847 15.332 1.00 96.25 92 PHE A O 1
ATOM 748 N N . TYR A 1 93 ? -17.345 7.130 15.869 1.00 95.19 93 TYR A N 1
ATOM 749 C CA . TYR A 1 93 ? -17.237 7.418 17.306 1.00 95.19 93 TYR A CA 1
ATOM 750 C C . TYR A 1 93 ? -16.837 6.210 18.162 1.00 95.19 93 TYR A C 1
ATOM 752 O O . TYR A 1 93 ? -16.342 6.407 19.267 1.00 95.19 93 TYR A O 1
ATOM 760 N N . ILE A 1 94 ? -17.028 4.977 17.679 1.00 94.69 94 ILE A N 1
ATOM 761 C CA . ILE A 1 94 ? -16.726 3.756 18.449 1.00 94.69 94 ILE A CA 1
ATOM 762 C C . ILE A 1 94 ? -15.695 2.915 17.711 1.00 94.69 94 ILE A C 1
ATOM 764 O O . ILE A 1 94 ? -14.593 2.707 18.208 1.00 94.69 94 ILE A O 1
ATOM 768 N N . THR A 1 95 ? -16.020 2.456 16.501 1.00 95.06 95 THR A N 1
ATOM 769 C CA . THR A 1 95 ? -15.172 1.496 15.781 1.00 95.06 95 THR A CA 1
ATOM 770 C C . THR A 1 95 ? -13.812 2.086 15.411 1.00 95.06 95 THR A C 1
ATOM 772 O O . THR A 1 95 ? -12.778 1.522 15.760 1.00 95.06 95 THR A O 1
ATOM 775 N N . LEU A 1 96 ? -13.789 3.225 14.718 1.00 94.00 96 LEU A N 1
ATOM 776 C CA . LEU A 1 96 ? -12.559 3.842 14.229 1.00 94.00 96 LEU A CA 1
ATOM 777 C C . LEU A 1 96 ? -11.629 4.285 15.377 1.00 94.00 96 LEU A C 1
ATOM 779 O O . LEU A 1 96 ? -10.454 3.932 15.319 1.00 94.00 96 LEU A O 1
ATOM 783 N N . PRO A 1 97 ? -12.098 4.971 16.442 1.00 92.88 97 PRO A N 1
ATOM 784 C CA . PRO A 1 97 ? -11.231 5.373 17.548 1.00 92.88 97 PRO A CA 1
ATOM 785 C C . PRO A 1 97 ? -10.658 4.179 18.317 1.00 92.88 97 PRO A C 1
ATOM 787 O O . PRO A 1 97 ? -9.461 4.155 18.592 1.00 92.88 97 PRO A O 1
ATOM 790 N N . LEU A 1 98 ? -11.478 3.164 18.618 1.00 92.88 98 LEU A N 1
ATOM 791 C CA . LEU A 1 98 ? -11.030 1.992 19.382 1.00 92.88 98 LEU A CA 1
ATOM 792 C C . LEU A 1 98 ? -10.101 1.074 18.574 1.00 92.88 98 LEU A C 1
ATOM 794 O O . LEU A 1 98 ? -9.224 0.436 19.149 1.00 92.88 98 LEU A O 1
ATOM 798 N N . THR A 1 99 ? -10.237 1.038 17.244 1.00 94.81 99 THR A N 1
ATOM 799 C CA . THR A 1 99 ? -9.319 0.289 16.361 1.00 94.81 99 THR A CA 1
ATOM 800 C C . THR A 1 99 ? -8.088 1.095 15.933 1.00 94.81 99 THR A C 1
ATOM 802 O O . THR A 1 99 ? -7.156 0.530 15.352 1.00 94.81 99 THR A O 1
ATOM 805 N N . MET A 1 100 ? -8.029 2.396 16.246 1.00 92.12 100 MET A N 1
ATOM 806 C CA . MET A 1 100 ? -6.943 3.296 15.846 1.00 92.12 100 MET A CA 1
ATOM 807 C C . MET A 1 100 ? -5.542 2.804 16.256 1.00 92.12 100 MET A C 1
ATOM 809 O O . MET A 1 100 ? -4.651 2.859 15.407 1.00 92.12 100 MET A O 1
ATOM 813 N N . PRO A 1 101 ? -5.303 2.252 17.467 1.00 90.31 101 PRO A N 1
ATOM 814 C CA . PRO A 1 101 ? -3.977 1.738 17.838 1.00 90.31 101 PRO A CA 1
ATOM 815 C C . PRO A 1 101 ? -3.511 0.580 16.938 1.00 90.31 101 PRO A C 1
ATOM 817 O O . PRO A 1 101 ? -2.344 0.486 16.537 1.00 90.31 101 PRO A O 1
ATOM 820 N N . SER A 1 102 ? -4.443 -0.299 16.563 1.00 92.38 102 SER A N 1
ATOM 821 C CA . SER A 1 102 ? -4.171 -1.412 15.653 1.00 92.38 102 SER A CA 1
ATOM 822 C C . SER A 1 102 ? -3.986 -0.925 14.214 1.00 92.38 102 SER A C 1
ATOM 824 O O . SER A 1 102 ? -3.080 -1.398 13.524 1.00 92.38 102 SER A O 1
ATOM 826 N N . LEU A 1 103 ? -4.771 0.067 13.776 1.00 92.31 103 LEU A N 1
ATOM 827 C CA . LEU A 1 103 ? -4.609 0.716 12.473 1.00 92.31 103 LEU A CA 1
ATOM 828 C C . LEU A 1 103 ? -3.238 1.393 12.349 1.00 92.31 103 LEU A C 1
ATOM 830 O O . LEU A 1 103 ? -2.552 1.212 11.347 1.00 92.31 103 LEU A O 1
ATOM 834 N N . GLN A 1 104 ? -2.807 2.120 13.378 1.00 91.44 104 GLN A N 1
ATOM 835 C CA . GLN A 1 104 ? -1.488 2.751 13.454 1.00 91.44 104 GLN A CA 1
ATOM 836 C C . GLN A 1 104 ? -0.354 1.729 13.315 1.00 91.44 104 GLN A C 1
ATOM 838 O O . GLN A 1 104 ? 0.568 1.923 12.520 1.00 91.44 104 GLN A O 1
ATOM 843 N N . SER A 1 105 ? -0.454 0.608 14.032 1.00 91.12 105 SER A N 1
ATOM 844 C CA . SER A 1 105 ? 0.511 -0.494 13.936 1.00 91.12 105 SER A CA 1
ATOM 845 C C . SER A 1 105 ? 0.545 -1.094 12.524 1.00 91.12 105 SER A C 1
ATOM 847 O O . SER A 1 105 ? 1.621 -1.316 11.962 1.00 91.12 105 SER A O 1
ATOM 849 N N . ALA A 1 106 ? -0.624 -1.299 11.908 1.00 93.25 106 ALA A N 1
ATOM 850 C CA . ALA A 1 106 ? -0.727 -1.784 10.534 1.00 93.25 106 ALA A CA 1
ATOM 851 C C . ALA A 1 106 ? -0.103 -0.801 9.528 1.00 93.25 106 ALA A C 1
ATOM 853 O O . ALA A 1 106 ? 0.637 -1.219 8.635 1.00 93.25 106 ALA A O 1
ATOM 854 N N . LEU A 1 107 ? -0.358 0.501 9.686 1.00 92.25 107 LEU A N 1
ATOM 855 C CA . LEU A 1 107 ? 0.190 1.559 8.832 1.00 92.25 107 LEU A CA 1
ATOM 856 C C . LEU A 1 107 ? 1.712 1.672 8.948 1.00 92.25 107 LEU A C 1
ATOM 858 O O . LEU A 1 107 ? 2.379 1.843 7.926 1.00 92.25 107 LEU A O 1
ATOM 862 N N . LEU A 1 108 ? 2.271 1.513 10.150 1.00 92.38 108 LEU A N 1
ATOM 863 C CA . LEU A 1 108 ? 3.719 1.462 10.363 1.00 92.38 108 LEU A CA 1
ATOM 864 C C . LEU A 1 108 ? 4.329 0.328 9.535 1.00 92.38 108 LEU A C 1
ATOM 866 O O . LEU A 1 108 ? 5.181 0.571 8.679 1.00 92.38 108 LEU A O 1
ATOM 870 N N . ILE A 1 109 ? 3.842 -0.902 9.730 1.00 92.50 109 ILE A N 1
ATOM 871 C CA . ILE A 1 109 ? 4.337 -2.090 9.015 1.00 92.50 109 ILE A CA 1
ATOM 872 C C . ILE A 1 109 ? 4.202 -1.897 7.500 1.00 92.50 109 ILE A C 1
ATOM 874 O O . ILE A 1 109 ? 5.121 -2.202 6.735 1.00 92.50 109 ILE A O 1
ATOM 878 N N . ARG A 1 110 ? 3.069 -1.347 7.051 1.00 93.62 110 ARG A N 1
ATOM 879 C CA . ARG A 1 110 ? 2.821 -1.072 5.633 1.00 93.62 110 ARG A CA 1
ATOM 880 C C . ARG A 1 110 ? 3.766 -0.038 5.052 1.00 93.62 110 ARG A C 1
ATOM 882 O O . ARG A 1 110 ? 4.242 -0.242 3.937 1.00 93.62 110 ARG A O 1
ATOM 889 N N . THR A 1 111 ? 4.070 1.014 5.797 1.00 93.00 111 THR A N 1
ATOM 890 C CA . THR A 1 111 ? 5.032 2.032 5.373 1.00 93.00 111 THR A CA 1
ATOM 891 C C . THR A 1 111 ? 6.415 1.405 5.215 1.00 93.00 111 THR A C 1
ATOM 893 O O . THR A 1 111 ? 7.023 1.544 4.157 1.00 93.00 111 THR A O 1
ATOM 896 N N . LEU A 1 112 ? 6.876 0.613 6.189 1.00 93.00 112 LEU A N 1
ATOM 897 C CA . LEU A 1 112 ? 8.169 -0.081 6.100 1.00 93.00 112 LEU A CA 1
ATOM 898 C C . LEU A 1 112 ? 8.257 -1.025 4.895 1.00 93.00 112 LEU A C 1
ATOM 900 O O . LEU A 1 112 ? 9.274 -1.058 4.202 1.00 93.00 112 LEU A O 1
ATOM 904 N N . PHE A 1 113 ? 7.186 -1.767 4.607 1.00 92.25 113 PHE A N 1
ATOM 905 C CA . PHE A 1 113 ? 7.128 -2.634 3.428 1.00 92.25 113 PHE A CA 1
ATOM 906 C C . PHE A 1 113 ? 7.043 -1.866 2.109 1.00 92.25 113 PHE A C 1
ATOM 908 O O . PHE A 1 113 ? 7.520 -2.380 1.098 1.00 92.25 113 PHE A O 1
ATOM 915 N N . ALA A 1 114 ? 6.468 -0.663 2.097 1.00 91.69 114 ALA A N 1
ATOM 916 C CA . ALA A 1 114 ? 6.441 0.184 0.911 1.00 91.69 114 ALA A CA 1
ATOM 917 C C . ALA A 1 114 ? 7.848 0.680 0.538 1.00 91.69 114 ALA A C 1
ATOM 919 O O . ALA A 1 114 ? 8.189 0.672 -0.638 1.00 91.69 114 ALA A O 1
ATOM 920 N N . PHE A 1 115 ? 8.708 1.010 1.511 1.00 90.31 115 PHE A N 1
ATOM 921 C CA . PHE A 1 115 ? 10.105 1.400 1.235 1.00 90.31 115 PHE A CA 1
ATOM 922 C C . PHE A 1 115 ? 10.962 0.269 0.654 1.00 90.31 115 PHE A C 1
ATOM 924 O O . PHE A 1 115 ? 11.955 0.524 -0.024 1.00 90.31 115 PHE A O 1
ATOM 931 N N . GLN A 1 116 ? 10.573 -0.979 0.905 1.00 89.44 116 GLN A N 1
ATOM 932 C CA . GLN A 1 116 ? 11.257 -2.173 0.407 1.00 89.44 116 GLN A CA 1
ATOM 933 C C . GLN A 1 116 ? 10.633 -2.716 -0.885 1.00 89.44 116 GLN A C 1
ATOM 935 O O . GLN A 1 116 ? 11.008 -3.798 -1.349 1.00 89.44 116 GLN A O 1
ATOM 940 N N . ILE A 1 117 ? 9.667 -2.001 -1.476 1.00 92.25 117 ILE A N 1
ATOM 941 C CA . ILE A 1 117 ? 9.089 -2.414 -2.748 1.00 92.25 117 ILE A CA 1
ATOM 942 C C . ILE A 1 117 ? 10.178 -2.427 -3.817 1.00 92.25 117 ILE A C 1
ATOM 944 O O . ILE A 1 117 ? 10.918 -1.469 -3.998 1.00 92.25 117 ILE A O 1
ATOM 948 N N . PHE A 1 118 ? 10.277 -3.536 -4.536 1.00 92.94 118 PHE A N 1
ATOM 949 C CA . PHE A 1 118 ? 11.251 -3.688 -5.610 1.00 92.94 118 PHE A CA 1
ATOM 950 C C . PHE A 1 118 ? 10.650 -4.467 -6.767 1.00 92.94 118 PHE A C 1
ATOM 952 O O . PHE A 1 118 ? 10.600 -3.984 -7.89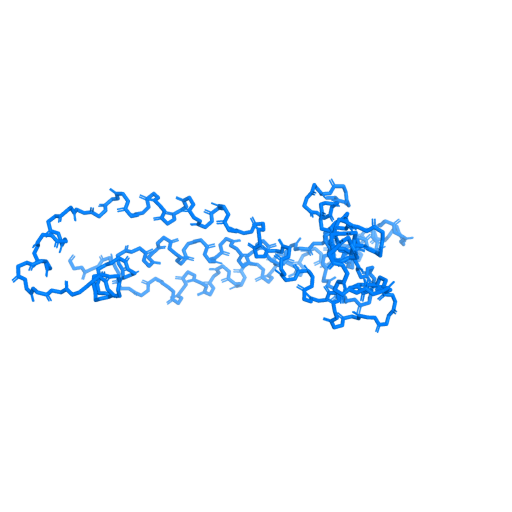0 1.00 92.94 118 PHE A O 1
ATOM 959 N N . SER A 1 119 ? 10.151 -5.671 -6.489 1.00 92.00 119 SER A N 1
ATOM 960 C CA . SER A 1 119 ? 9.845 -6.642 -7.541 1.00 92.00 119 SER A CA 1
ATOM 961 C C . SER A 1 119 ? 8.754 -6.175 -8.502 1.00 92.00 119 SER A C 1
ATOM 963 O O . SER A 1 119 ? 8.886 -6.384 -9.699 1.00 92.00 119 SER A O 1
ATOM 965 N N . VAL A 1 120 ? 7.708 -5.514 -7.996 1.00 93.44 120 VAL A N 1
ATOM 966 C CA . VAL A 1 120 ? 6.624 -4.970 -8.831 1.00 93.44 120 VAL A CA 1
ATOM 967 C C . VAL A 1 120 ? 7.123 -3.795 -9.675 1.00 93.44 120 VAL A C 1
ATOM 969 O O . VAL A 1 120 ? 6.867 -3.753 -10.872 1.00 93.44 120 VAL A O 1
ATOM 972 N N . VAL A 1 121 ? 7.873 -2.867 -9.070 1.00 93.88 121 VAL A N 1
ATOM 973 C CA . VAL A 1 121 ? 8.412 -1.686 -9.765 1.00 93.88 121 VAL A CA 1
ATOM 974 C C . VAL A 1 121 ? 9.371 -2.111 -10.868 1.00 93.88 121 VAL A C 1
ATOM 976 O O . VAL A 1 121 ? 9.199 -1.736 -12.021 1.00 93.88 121 VAL A O 1
ATOM 979 N N . TRP A 1 122 ? 10.337 -2.968 -10.542 1.00 92.75 122 TRP A N 1
ATOM 980 C CA . TRP A 1 122 ? 11.327 -3.427 -11.506 1.00 92.75 122 TRP A CA 1
ATOM 981 C C . TRP A 1 122 ? 10.694 -4.198 -12.667 1.00 92.75 122 TRP A C 1
ATOM 983 O O . TRP A 1 122 ? 11.076 -4.003 -13.815 1.00 92.75 122 TRP A O 1
ATOM 993 N N . LEU A 1 123 ? 9.695 -5.041 -12.394 1.00 92.38 123 LEU A N 1
ATOM 994 C CA . LEU A 1 123 ? 9.024 -5.814 -13.438 1.00 92.38 123 LEU A CA 1
ATOM 995 C C . LEU A 1 123 ? 8.199 -4.937 -14.393 1.00 92.38 123 LEU A C 1
ATOM 997 O O . LEU A 1 123 ? 8.147 -5.227 -15.584 1.00 92.38 123 LEU A O 1
ATOM 1001 N N . LEU A 1 124 ? 7.531 -3.898 -13.880 1.00 91.06 124 LEU A N 1
ATOM 1002 C CA . LEU A 1 124 ? 6.593 -3.092 -14.669 1.00 91.06 124 LEU A CA 1
ATOM 1003 C C . LEU A 1 124 ? 7.232 -1.856 -15.309 1.00 91.06 124 LEU A C 1
ATOM 1005 O O . LEU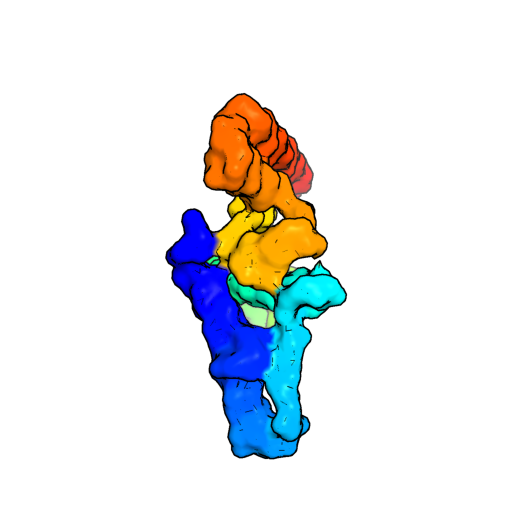 A 1 124 ? 6.829 -1.462 -16.401 1.00 91.06 124 LEU A O 1
ATOM 1009 N N . SER A 1 125 ? 8.203 -1.233 -14.645 1.00 91.62 125 SER A N 1
ATOM 1010 C CA . SER A 1 125 ? 8.851 -0.005 -15.124 1.00 91.62 125 SER A CA 1
ATOM 1011 C C . SER A 1 125 ? 10.356 -0.137 -15.336 1.00 91.62 125 SER A C 1
ATOM 1013 O O . SER A 1 125 ? 10.971 0.803 -15.830 1.00 91.62 125 SER A O 1
ATOM 1015 N N . GLY A 1 126 ? 10.983 -1.253 -14.952 1.00 89.56 126 GLY A N 1
ATOM 1016 C CA . GLY A 1 126 ? 12.441 -1.372 -14.987 1.00 89.56 126 GLY A CA 1
ATOM 1017 C C . GLY A 1 126 ? 13.095 -0.242 -14.193 1.00 89.56 126 GLY A C 1
ATOM 1018 O O . GLY A 1 126 ? 12.874 -0.120 -12.987 1.00 89.56 126 GLY A O 1
ATOM 1019 N N . ARG A 1 127 ? 13.857 0.608 -14.892 1.00 89.19 127 ARG A N 1
ATOM 1020 C CA . ARG A 1 127 ? 14.540 1.782 -14.325 1.00 89.19 127 ARG A CA 1
ATOM 1021 C C . ARG A 1 127 ? 13.820 3.115 -14.559 1.00 89.19 127 ARG A C 1
ATOM 1023 O O . ARG A 1 127 ? 14.283 4.128 -14.045 1.00 89.19 127 ARG A O 1
ATOM 1030 N N . ASP A 1 128 ? 12.691 3.129 -15.271 1.00 89.44 128 ASP A N 1
ATOM 1031 C CA . ASP A 1 128 ? 11.944 4.363 -15.577 1.00 89.44 128 ASP A CA 1
ATOM 1032 C C . ASP A 1 128 ? 11.350 5.026 -14.323 1.00 89.44 128 ASP A C 1
ATOM 1034 O O . ASP A 1 128 ? 11.045 6.219 -14.330 1.00 89.44 128 ASP A O 1
ATOM 1038 N N . ILE A 1 129 ? 11.177 4.254 -13.244 1.00 90.19 129 ILE A N 1
ATOM 1039 C CA . ILE A 1 129 ? 10.796 4.744 -11.917 1.00 90.19 129 ILE A CA 1
ATOM 1040 C C . ILE A 1 129 ? 11.931 4.392 -10.947 1.00 90.19 129 ILE A C 1
ATOM 1042 O O . ILE A 1 129 ? 11.996 3.255 -10.466 1.00 90.19 129 ILE A O 1
ATOM 1046 N N . PRO A 1 130 ? 12.847 5.336 -10.660 1.00 89.25 130 PRO A N 1
ATOM 1047 C CA . PRO A 1 130 ? 13.990 5.064 -9.804 1.00 89.25 130 PRO A CA 1
ATOM 1048 C C . PRO A 1 130 ? 13.545 4.927 -8.346 1.00 89.25 130 PRO A C 1
ATOM 1050 O O . PRO A 1 130 ? 12.967 5.837 -7.753 1.00 89.25 130 PRO A O 1
ATOM 1053 N N . ILE A 1 131 ? 13.855 3.776 -7.757 1.00 93.56 131 ILE A N 1
ATOM 1054 C CA . ILE A 1 131 ? 13.631 3.465 -6.343 1.00 93.56 131 ILE A CA 1
ATOM 1055 C C . ILE A 1 131 ? 14.920 2.916 -5.736 1.00 93.56 131 ILE A C 1
ATOM 1057 O O . ILE A 1 131 ? 15.667 2.193 -6.396 1.00 93.56 131 ILE A O 1
ATOM 1061 N N . LEU A 1 132 ? 15.166 3.199 -4.455 1.00 93.25 132 LEU A N 1
ATOM 1062 C CA . LEU A 1 132 ? 16.397 2.775 -3.773 1.00 93.25 132 LEU A CA 1
ATOM 1063 C C . LEU A 1 132 ? 16.603 1.254 -3.836 1.00 93.25 132 LEU A C 1
ATOM 1065 O O . LEU A 1 132 ? 17.699 0.790 -4.131 1.00 93.25 132 LEU A O 1
ATOM 1069 N N . ALA A 1 133 ? 15.544 0.470 -3.614 1.00 92.94 133 ALA A N 1
ATOM 1070 C CA . ALA A 1 133 ? 15.626 -0.989 -3.673 1.00 92.94 133 ALA A CA 1
ATOM 1071 C C . ALA A 1 133 ? 15.886 -1.516 -5.101 1.00 92.94 133 ALA A C 1
ATOM 1073 O O . ALA A 1 133 ? 16.486 -2.577 -5.267 1.00 92.94 133 ALA A O 1
ATOM 1074 N N . GLY A 1 134 ? 15.483 -0.762 -6.131 1.00 93.50 134 GLY A N 1
ATOM 1075 C CA . GLY A 1 134 ? 15.838 -1.036 -7.526 1.00 93.50 134 GLY A CA 1
ATOM 1076 C C . GLY A 1 134 ? 17.316 -0.781 -7.807 1.00 93.50 134 GLY A C 1
ATOM 1077 O O . GLY A 1 134 ? 17.950 -1.588 -8.479 1.00 93.50 134 GLY A O 1
ATOM 1078 N N . GLU A 1 135 ? 17.892 0.274 -7.230 1.00 93.50 135 GLU A N 1
ATOM 1079 C CA . GLU A 1 135 ? 19.328 0.555 -7.350 1.00 93.50 135 GLU A CA 1
ATOM 1080 C C . GLU A 1 135 ? 20.187 -0.492 -6.628 1.00 93.50 135 GLU A C 1
ATOM 1082 O O . GLU A 1 135 ? 21.214 -0.900 -7.166 1.00 93.50 135 GLU A O 1
ATOM 1087 N N . VAL A 1 136 ? 19.745 -1.021 -5.478 1.00 94.38 136 VAL A N 1
ATOM 1088 C CA . VAL A 1 136 ? 20.408 -2.177 -4.836 1.00 94.38 136 VAL A CA 1
ATOM 1089 C C . VAL A 1 136 ? 20.508 -3.347 -5.816 1.00 94.38 136 VAL A C 1
ATOM 1091 O O . VAL A 1 136 ? 21.586 -3.916 -5.994 1.00 94.38 136 VAL A O 1
ATOM 1094 N N . TYR A 1 137 ? 19.392 -3.695 -6.463 1.00 92.44 137 TYR A N 1
ATOM 1095 C CA . TYR A 1 137 ? 19.364 -4.783 -7.436 1.00 92.44 137 TYR A CA 1
ATOM 1096 C C . TYR A 1 137 ? 20.245 -4.481 -8.647 1.00 92.44 137 TYR A C 1
ATOM 1098 O O . TYR A 1 137 ? 21.054 -5.321 -9.015 1.00 92.44 137 TYR A O 1
ATOM 1106 N N . TYR A 1 138 ? 20.137 -3.290 -9.235 1.00 93.06 138 TYR A N 1
ATOM 1107 C CA . TYR A 1 138 ? 20.916 -2.905 -10.410 1.00 93.06 138 TYR A CA 1
ATOM 1108 C C . TYR A 1 138 ? 22.428 -2.971 -10.147 1.00 93.06 138 TYR A C 1
ATOM 1110 O O . TYR A 1 138 ? 23.169 -3.604 -10.899 1.00 93.06 138 TYR A O 1
ATOM 1118 N N . GLN A 1 139 ? 22.887 -2.386 -9.039 1.00 94.56 139 GLN A N 1
ATOM 1119 C CA . GLN A 1 139 ? 24.304 -2.402 -8.672 1.00 94.56 139 GLN A CA 1
ATOM 1120 C C . GLN A 1 139 ? 24.813 -3.823 -8.425 1.00 94.56 139 GLN A C 1
ATOM 1122 O O . GLN A 1 139 ? 25.924 -4.154 -8.830 1.00 94.56 139 GLN A O 1
ATOM 1127 N N . GLN A 1 140 ? 24.004 -4.672 -7.790 1.00 93.31 140 GLN A N 1
ATOM 1128 C CA . GLN A 1 140 ? 24.396 -6.041 -7.474 1.00 93.31 140 GLN A CA 1
ATOM 1129 C C . GLN A 1 140 ? 24.337 -6.982 -8.684 1.00 93.31 140 GLN A C 1
ATOM 1131 O O . GLN A 1 140 ? 25.269 -7.750 -8.900 1.00 93.31 140 GLN A O 1
ATOM 1136 N N . ALA A 1 141 ? 23.229 -6.974 -9.423 1.00 91.06 141 ALA A N 1
ATOM 1137 C CA . ALA A 1 141 ? 22.922 -7.965 -10.449 1.00 91.06 141 ALA A CA 1
ATOM 1138 C C . ALA A 1 141 ? 23.500 -7.596 -11.820 1.00 91.06 141 ALA A C 1
ATOM 1140 O O . ALA A 1 141 ? 23.994 -8.478 -12.513 1.00 91.06 141 ALA A O 1
ATOM 1141 N N . GLU A 1 142 ? 23.474 -6.313 -12.190 1.00 90.69 142 GLU A N 1
ATOM 1142 C CA . GLU A 1 142 ? 23.932 -5.860 -13.512 1.00 90.69 142 GLU A CA 1
ATOM 1143 C C . GLU A 1 142 ? 25.389 -5.386 -13.476 1.00 90.69 142 GLU A C 1
ATOM 1145 O O . GLU A 1 142 ? 26.164 -5.668 -14.386 1.00 90.69 142 GLU A O 1
ATOM 1150 N N . LEU A 1 143 ? 25.786 -4.675 -12.413 1.00 93.94 143 LEU A N 1
ATOM 1151 C CA . LEU A 1 143 ? 27.123 -4.072 -12.311 1.00 93.94 143 LEU A CA 1
ATOM 1152 C C . LEU A 1 143 ? 28.107 -4.857 -11.434 1.00 93.94 143 LEU A C 1
ATOM 1154 O O . LEU A 1 143 ? 29.279 -4.489 -11.360 1.00 93.94 143 LEU A O 1
ATOM 1158 N N . ASN A 1 144 ? 27.649 -5.917 -10.759 1.00 94.94 144 ASN A N 1
ATOM 1159 C CA . ASN A 1 144 ? 28.434 -6.719 -9.811 1.00 94.94 144 ASN A CA 1
ATOM 1160 C C . ASN A 1 144 ? 29.184 -5.874 -8.752 1.00 94.94 144 ASN A C 1
ATOM 1162 O O . ASN A 1 144 ? 30.265 -6.228 -8.274 1.00 94.94 144 ASN A O 1
ATOM 1166 N N . ASN A 1 145 ? 28.619 -4.723 -8.382 1.00 95.25 145 ASN A N 1
ATOM 1167 C CA . ASN A 1 145 ? 29.189 -3.782 -7.430 1.00 95.25 145 ASN A CA 1
ATOM 1168 C C . ASN A 1 145 ? 28.503 -3.907 -6.066 1.00 95.25 145 ASN A C 1
ATOM 1170 O O . ASN A 1 145 ? 27.648 -3.103 -5.681 1.00 95.25 145 ASN A O 1
ATOM 1174 N N . PHE A 1 146 ? 28.946 -4.905 -5.300 1.00 94.12 146 PHE A N 1
ATOM 1175 C CA . PHE A 1 146 ? 28.423 -5.180 -3.961 1.00 94.12 146 PHE A CA 1
ATOM 1176 C C . PHE A 1 146 ? 28.576 -3.992 -2.997 1.00 94.12 146 PHE A C 1
ATOM 1178 O O . PHE A 1 146 ? 27.738 -3.790 -2.122 1.00 94.12 146 PHE A O 1
ATOM 1185 N N . ARG A 1 147 ? 29.627 -3.173 -3.157 1.00 95.56 147 ARG A N 1
ATOM 1186 C CA . ARG A 1 147 ? 29.896 -2.039 -2.254 1.00 95.56 147 ARG A CA 1
ATOM 1187 C C . ARG A 1 147 ? 28.801 -0.984 -2.368 1.00 95.56 147 ARG A C 1
ATOM 1189 O O . ARG A 1 147 ? 28.238 -0.592 -1.352 1.00 95.56 147 ARG A O 1
ATOM 1196 N N . LEU A 1 148 ? 28.471 -0.573 -3.595 1.00 94.94 148 LEU A N 1
ATOM 1197 C CA . LEU A 1 148 ? 27.398 0.398 -3.826 1.00 94.94 148 LEU A CA 1
ATOM 1198 C C . LEU A 1 148 ? 26.023 -0.187 -3.492 1.00 94.94 148 LEU A C 1
ATOM 1200 O O . LEU A 1 148 ? 25.213 0.500 -2.871 1.00 94.94 148 LEU A O 1
ATOM 1204 N N . ALA A 1 149 ? 25.774 -1.457 -3.825 1.00 94.81 149 ALA A N 1
ATOM 1205 C CA . ALA A 1 149 ? 24.536 -2.136 -3.442 1.00 94.81 149 ALA A CA 1
ATOM 1206 C C . ALA A 1 149 ? 24.329 -2.126 -1.914 1.00 94.81 149 ALA A C 1
ATOM 1208 O O . ALA A 1 149 ? 23.243 -1.792 -1.436 1.00 94.81 149 ALA A O 1
ATOM 1209 N N . ALA A 1 150 ? 25.385 -2.410 -1.143 1.00 95.94 150 ALA A N 1
ATOM 1210 C CA . ALA A 1 150 ? 25.352 -2.348 0.315 1.00 95.94 150 ALA A CA 1
ATOM 1211 C C . ALA A 1 150 ? 25.087 -0.925 0.829 1.00 95.94 150 ALA A C 1
ATOM 1213 O O . ALA A 1 150 ? 24.277 -0.754 1.740 1.00 95.94 150 ALA A O 1
ATOM 1214 N N . THR A 1 151 ? 25.699 0.105 0.231 1.00 96.56 151 THR A N 1
ATOM 1215 C CA . THR A 1 151 ? 25.434 1.509 0.590 1.00 96.56 151 THR A CA 1
ATOM 1216 C C . THR A 1 151 ? 23.955 1.863 0.436 1.00 96.56 151 THR A C 1
ATOM 1218 O O . THR A 1 151 ? 23.357 2.379 1.380 1.00 96.56 151 THR A O 1
ATOM 1221 N N . TYR A 1 152 ? 23.333 1.536 -0.702 1.00 95.50 152 TYR A N 1
ATOM 1222 C CA . TYR A 1 152 ? 21.896 1.764 -0.890 1.00 95.50 152 TYR A CA 1
ATOM 1223 C C . TYR A 1 152 ? 21.051 0.982 0.125 1.00 95.50 152 TYR A C 1
ATOM 1225 O O . TYR A 1 152 ? 20.106 1.536 0.688 1.00 95.50 152 TYR A O 1
ATOM 1233 N N . GLY A 1 153 ? 21.422 -0.267 0.425 1.00 95.44 153 GLY A N 1
ATOM 1234 C CA . GLY A 1 153 ? 20.766 -1.073 1.456 1.00 95.44 153 GLY A CA 1
ATOM 1235 C C . GLY A 1 153 ? 20.806 -0.421 2.844 1.00 95.44 153 GLY A C 1
ATOM 1236 O O . GLY A 1 153 ? 19.777 -0.344 3.518 1.00 95.44 153 GLY A O 1
ATOM 1237 N N . PHE A 1 154 ? 21.958 0.122 3.249 1.00 96.88 154 PHE A N 1
ATOM 1238 C CA . PHE A 1 154 ? 22.094 0.846 4.517 1.00 96.88 154 PHE A CA 1
ATOM 1239 C C . PHE A 1 154 ? 21.256 2.125 4.562 1.00 96.88 154 PHE A C 1
ATOM 1241 O O . PHE A 1 154 ? 20.654 2.416 5.595 1.00 96.88 154 PHE A O 1
ATOM 1248 N N . ILE A 1 155 ? 21.159 2.865 3.454 1.00 96.44 155 ILE A N 1
ATOM 1249 C CA . ILE A 1 155 ? 20.302 4.058 3.372 1.00 96.44 155 ILE A CA 1
ATOM 1250 C C . ILE A 1 155 ? 18.830 3.675 3.573 1.00 96.44 155 ILE A C 1
ATOM 1252 O O . ILE A 1 155 ? 18.133 4.321 4.356 1.00 96.44 155 ILE A O 1
ATOM 1256 N N . ILE A 1 156 ? 18.359 2.602 2.927 1.00 95.44 156 ILE A N 1
ATOM 1257 C CA . ILE A 1 156 ? 16.985 2.101 3.109 1.00 95.44 156 ILE A CA 1
ATOM 1258 C C . ILE A 1 156 ? 16.741 1.718 4.573 1.00 95.44 156 ILE A C 1
ATOM 1260 O O . ILE A 1 156 ? 15.712 2.091 5.141 1.00 95.44 156 ILE A O 1
ATOM 1264 N N . ALA A 1 157 ? 17.686 1.007 5.198 1.00 96.25 157 ALA A N 1
ATOM 1265 C CA . ALA A 1 157 ? 17.585 0.616 6.601 1.00 96.25 157 ALA A CA 1
ATOM 1266 C C . ALA A 1 157 ? 17.513 1.839 7.530 1.00 96.25 157 ALA A C 1
ATOM 1268 O O . ALA A 1 157 ? 16.647 1.892 8.404 1.00 96.25 157 ALA A O 1
ATOM 1269 N N . LEU A 1 158 ? 18.358 2.850 7.304 1.00 97.06 158 LEU A N 1
ATOM 1270 C CA . LEU A 1 158 ? 18.350 4.093 8.073 1.00 97.06 158 LEU A CA 1
ATOM 1271 C C . LEU A 1 158 ? 17.011 4.831 7.940 1.00 97.06 158 LEU A C 1
ATOM 1273 O O . LEU A 1 158 ? 16.438 5.239 8.948 1.00 97.06 158 LEU A O 1
ATOM 1277 N N . ILE A 1 159 ? 16.473 4.946 6.722 1.00 95.56 159 ILE A N 1
ATOM 1278 C CA . ILE A 1 159 ? 15.155 5.551 6.478 1.00 95.56 159 ILE A CA 1
ATOM 1279 C C . ILE A 1 159 ? 14.061 4.781 7.230 1.00 95.56 159 ILE A C 1
ATOM 1281 O O . ILE A 1 159 ? 13.235 5.390 7.908 1.00 95.56 159 ILE A O 1
ATOM 1285 N N . CYS A 1 160 ? 14.074 3.447 7.177 1.00 95.38 160 CYS A N 1
ATOM 1286 C CA . CYS A 1 160 ? 13.107 2.612 7.893 1.00 95.38 160 CYS A CA 1
ATOM 1287 C C . CYS A 1 160 ? 13.186 2.798 9.418 1.00 95.38 160 CYS A C 1
ATOM 1289 O O . CYS A 1 160 ? 12.148 2.853 10.083 1.00 95.38 160 CYS A O 1
ATOM 1291 N N . ILE A 1 161 ? 14.395 2.925 9.974 1.00 95.62 161 ILE A N 1
ATOM 1292 C CA . ILE A 1 161 ? 14.607 3.196 11.404 1.00 95.62 161 ILE A CA 1
ATOM 1293 C C . ILE A 1 161 ? 14.052 4.573 11.773 1.00 95.62 161 ILE A C 1
ATOM 1295 O O . ILE A 1 161 ? 13.299 4.678 12.739 1.00 95.62 161 ILE A O 1
ATOM 1299 N N . LEU A 1 162 ? 14.362 5.609 10.990 1.00 95.19 162 LEU A N 1
ATOM 1300 C CA . LEU A 1 162 ? 13.876 6.970 11.234 1.00 95.19 162 LEU A CA 1
ATOM 1301 C C . LEU A 1 162 ? 12.348 7.053 11.162 1.00 95.19 162 LEU A C 1
ATOM 1303 O O . LEU A 1 162 ? 11.728 7.681 12.017 1.00 95.19 162 LEU A O 1
ATOM 1307 N N . ILE A 1 163 ? 11.734 6.376 10.190 1.00 92.94 163 ILE A N 1
ATOM 1308 C CA . ILE A 1 163 ? 10.274 6.311 10.056 1.00 92.94 163 ILE A CA 1
ATOM 1309 C C . ILE A 1 163 ? 9.652 5.559 11.225 1.00 92.94 163 ILE A C 1
ATOM 1311 O O . ILE A 1 163 ? 8.672 6.035 11.789 1.00 92.94 163 ILE A O 1
ATOM 1315 N N . SER A 1 164 ? 10.214 4.413 11.612 1.00 92.44 164 SER A N 1
ATOM 1316 C CA . SER A 1 164 ? 9.719 3.649 12.763 1.00 92.44 164 SER A CA 1
ATOM 1317 C C . SER A 1 164 ? 9.805 4.474 14.042 1.00 92.44 164 SER A C 1
ATOM 1319 O O . SER A 1 164 ? 8.849 4.525 14.812 1.00 92.44 164 SER A O 1
ATOM 1321 N N . TRP A 1 165 ? 10.933 5.158 14.246 1.00 93.31 165 TRP A N 1
ATOM 1322 C CA . TRP A 1 165 ? 11.138 6.048 15.380 1.00 93.31 165 TRP A CA 1
ATOM 1323 C C . TRP A 1 165 ? 10.118 7.191 15.385 1.00 93.31 165 TRP A C 1
ATOM 1325 O O . TRP A 1 165 ? 9.457 7.391 16.400 1.00 93.31 165 TRP A O 1
ATOM 1335 N N . ALA A 1 166 ? 9.921 7.871 14.251 1.00 91.44 166 ALA A N 1
ATOM 1336 C CA . ALA A 1 166 ? 8.920 8.926 14.110 1.00 91.44 166 ALA A CA 1
ATOM 1337 C C . ALA A 1 166 ? 7.495 8.404 14.371 1.00 91.44 166 ALA A C 1
ATOM 1339 O O . ALA A 1 166 ? 6.746 9.005 15.133 1.00 91.44 166 ALA A O 1
ATOM 1340 N N . TYR A 1 167 ? 7.118 7.256 13.805 1.00 88.81 167 TYR A N 1
ATOM 1341 C CA . TYR A 1 167 ? 5.809 6.648 14.057 1.00 88.81 167 TYR A CA 1
ATOM 1342 C C . TYR A 1 167 ? 5.600 6.367 15.548 1.00 88.81 167 TYR A C 1
ATOM 1344 O O . TYR A 1 167 ? 4.556 6.705 16.097 1.00 88.81 167 TYR A O 1
ATOM 1352 N N . ILE A 1 168 ? 6.593 5.785 16.226 1.00 86.44 168 ILE A N 1
ATOM 1353 C CA . ILE A 1 168 ? 6.484 5.464 17.652 1.00 86.44 168 ILE A CA 1
ATOM 1354 C C . ILE A 1 168 ? 6.392 6.737 18.499 1.00 86.44 168 ILE A C 1
ATOM 1356 O O . ILE A 1 168 ? 5.629 6.751 19.460 1.00 86.44 168 ILE A O 1
ATOM 1360 N N . THR A 1 169 ? 7.132 7.801 18.182 1.00 85.38 169 THR A N 1
ATOM 1361 C CA . THR A 1 169 ? 7.099 9.044 18.971 1.00 85.38 169 THR A CA 1
ATOM 1362 C C . THR A 1 169 ? 5.822 9.850 18.743 1.00 85.38 169 THR A C 1
ATOM 1364 O O . THR A 1 169 ? 5.223 10.310 19.715 1.00 85.38 169 THR A O 1
ATOM 1367 N N . PHE A 1 170 ? 5.360 9.972 17.497 1.00 79.19 170 PHE A N 1
ATOM 1368 C CA . PHE A 1 170 ? 4.149 10.729 17.164 1.00 79.19 170 PHE A CA 1
ATOM 1369 C C . PHE A 1 170 ? 2.849 9.992 17.503 1.00 79.19 170 PHE A C 1
ATOM 1371 O O . PHE A 1 170 ? 1.844 10.646 17.761 1.00 79.19 170 PHE A O 1
ATOM 1378 N N . LEU A 1 171 ? 2.841 8.654 17.520 1.00 72.44 171 LEU A N 1
ATOM 1379 C CA . LEU A 1 171 ? 1.625 7.869 17.777 1.00 72.44 171 LEU A CA 1
ATOM 1380 C C . LEU A 1 171 ? 1.519 7.358 19.221 1.00 72.44 171 LEU A C 1
ATOM 1382 O O . LEU A 1 171 ? 0.437 6.958 19.639 1.00 72.44 171 LEU A O 1
ATOM 1386 N N . LYS A 1 172 ? 2.592 7.433 20.028 1.00 64.06 172 LYS A N 1
ATOM 1387 C CA . LYS A 1 172 ? 2.541 7.133 21.477 1.00 64.06 172 LYS A CA 1
ATOM 1388 C C . LYS A 1 172 ? 1.732 8.131 22.303 1.00 64.06 172 LYS A C 1
ATOM 1390 O O . LYS A 1 172 ? 1.603 7.954 23.514 1.00 64.06 172 LYS A O 1
ATOM 1395 N N . THR A 1 173 ? 1.189 9.187 21.712 1.00 52.12 173 THR A N 1
ATOM 1396 C CA . THR A 1 173 ? 0.449 10.175 22.486 1.00 52.12 173 THR A CA 1
ATOM 1397 C C . THR A 1 173 ? -0.962 9.656 22.787 1.00 52.12 173 THR A C 1
ATOM 1399 O O . THR A 1 173 ? -1.860 9.767 21.957 1.00 52.12 173 THR A O 1
ATOM 1402 N N . LYS A 1 174 ? -1.137 9.185 24.040 1.00 53.00 174 LYS A N 1
ATOM 1403 C CA . LYS A 1 174 ? -2.371 9.269 24.859 1.00 53.00 174 LYS A CA 1
ATOM 1404 C C . LYS A 1 174 ? -3.209 7.991 25.109 1.00 53.00 174 LYS A C 1
ATOM 1406 O O . LYS A 1 174 ? -4.429 8.085 25.132 1.00 53.00 174 LYS A O 1
ATOM 1411 N N . HIS A 1 175 ? -2.600 6.829 25.385 1.00 52.19 175 HIS A N 1
ATOM 1412 C CA . HIS A 1 175 ? -3.356 5.636 25.842 1.00 52.19 175 HIS A CA 1
ATOM 1413 C C . HIS A 1 175 ? -2.759 4.847 27.030 1.00 52.19 175 HIS A C 1
ATOM 1415 O O . HIS A 1 175 ? -3.105 3.686 27.210 1.00 52.19 175 HIS A O 1
ATOM 1421 N N . LEU A 1 176 ? 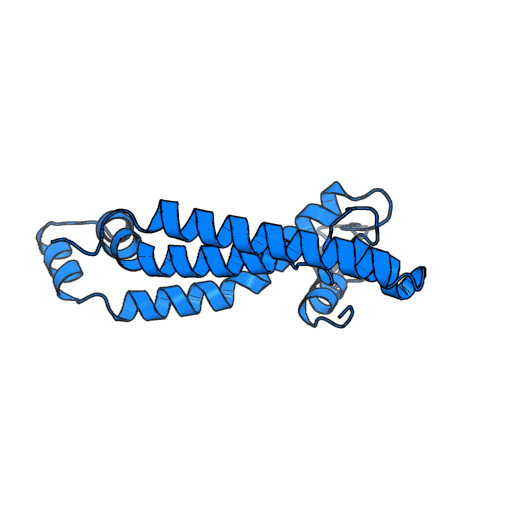-1.892 5.439 27.864 1.00 48.25 176 LEU A N 1
ATOM 1422 C CA . LEU A 1 176 ? -1.306 4.722 29.018 1.00 48.25 176 LEU A CA 1
ATOM 1423 C C . LEU A 1 176 ? -1.462 5.407 30.388 1.00 48.25 176 LEU A C 1
ATOM 1425 O O . LEU A 1 176 ? -0.910 4.908 31.358 1.00 48.25 176 LEU A O 1
ATOM 1429 N N . GLU A 1 177 ? -2.225 6.498 30.506 1.00 37.09 177 GLU A N 1
ATOM 1430 C CA . GLU A 1 177 ? -2.397 7.205 31.791 1.00 37.09 177 GLU A CA 1
ATOM 1431 C C . GLU A 1 177 ? -3.836 7.716 31.995 1.00 37.09 177 GLU A C 1
ATOM 1433 O O . GLU A 1 177 ? -4.070 8.920 32.109 1.00 37.09 177 GLU A O 1
ATOM 1438 N N . ALA A 1 178 ? -4.815 6.808 32.004 1.00 36.12 178 ALA A N 1
ATOM 1439 C CA . ALA A 1 178 ? -6.140 7.060 32.578 1.00 36.12 178 ALA A CA 1
ATOM 1440 C C . ALA A 1 178 ? -6.697 5.775 33.193 1.00 36.12 178 ALA A C 1
ATOM 1442 O O . ALA A 1 178 ? -6.668 4.744 32.483 1.00 36.12 178 ALA A O 1
#

Sequence (178 aa):
GLNSPFALMSYNIFTSHGFLNKFLMSLGIIETPIYFFGLGLSSRAFWVIVLTELWRATPLVFVILLASLQMISKDYFEAADVFGFSSWQKFFYITLPLTMPSLQSALLIRTLFAFQIFSVVWLLSGRDIPILAGEVYYQQAELNNFRLAATYGFIIALICILISWAYITFLKTKHLEA

Secondary structure (DSSP, 8-state):
-TT-HHHHHHHHHHSTTSHHHHHHHHTTS-SS----SSTT-HHHHHHHHHHHHHHHHHHHHHHHHHHHHHTS-HHHHHHHHHTT--HHHHIIIIIHHHHHHHHHHHHHHHHHHHHT--HHHHHHHTTSS--HHHHHHIIIIIS--HHHHHHHHHHHHHHHHHHHHHHHHHH-SSSS--

Foldseek 3Di:
DLVDVLLVQLCQCQPQVHPVQVVCVVVVVDPGGDRQFDPPNVVSLVVSLVVSLCVVLVVVLVVLLVVQQVPFDCVLVVVCVVVVDDPVRCCVVPSCVSSVVSNLVSVLVSVLVVLLDANNCCSGHNPVDDHLNSVLCCCCPVVVNNPVSVVSVVVSVVVSVVSNVVSCVVVVPDDDDD

Organism: NCBI:txid412755

InterPro domains:
  IPR000515 ABC transporter type 1, transmembrane domain MetI-like [PF00528] (31-167)
  IPR000515 ABC transporter type 1, transmembrane domain MetI-like [PS50928] (1-167)
  IPR000515 ABC transporter type 1, transmembrane domain MetI-like [cd06261] (33-165)
  IPR035906 MetI-like superfamily [G3DSA:1.10.3720.10] (4-175)
  IPR035906 MetI-like superfamily [SSF161098] (7-164)
  IPR052730 Sugar-specific ABC transporter permease [PTHR43759] (7-172)